Protein AF-A0A6D2HHJ1-F1 (afdb_monomer_lite)

Sequence (113 aa):
MQGLKSGDYCVTVLIQDEEMIVSNLGNCKAFLCTREGVAKVLTSDHKAETIENQGGYVAKTRKLELEEDMEFLVLTFNGLWDVVSNQEAADTMLNVLAQEKTPKTFNTVSTAS

Radius of gyration: 16.39 Å; chains: 1; bounding box: 37×27×43 Å

Structure (mmCIF, N/CA/C/O backbone):
data_AF-A0A6D2HHJ1-F1
#
_entry.id   AF-A0A6D2HHJ1-F1
#
loop_
_atom_site.group_PDB
_atom_site.id
_atom_site.type_symbol
_atom_site.label_atom_id
_atom_site.label_alt_id
_atom_site.label_comp_id
_atom_site.label_asym_id
_atom_site.label_entity_id
_atom_site.label_seq_id
_atom_site.pdbx_PDB_ins_code
_atom_site.Cartn_x
_atom_site.Cartn_y
_atom_site.Cartn_z
_atom_site.occupancy
_atom_site.B_iso_or_equiv
_atom_site.auth_seq_id
_atom_site.auth_comp_id
_atom_site.auth_asym_id
_atom_site.auth_atom_id
_atom_site.pdbx_PDB_model_num
ATOM 1 N N . MET A 1 1 ? 22.152 13.859 -28.063 1.00 36.38 1 MET A N 1
ATOM 2 C CA . MET A 1 1 ? 20.817 14.079 -27.469 1.00 36.38 1 MET A CA 1
ATOM 3 C C . MET A 1 1 ? 20.433 12.808 -26.737 1.00 36.38 1 MET A C 1
ATOM 5 O O . MET A 1 1 ? 20.256 11.793 -27.395 1.00 36.38 1 MET A O 1
ATOM 9 N N . GLN A 1 2 ? 20.393 12.822 -25.404 1.00 44.00 2 GLN A N 1
ATOM 10 C CA . GLN A 1 2 ? 19.707 11.758 -24.666 1.00 44.00 2 GLN A CA 1
ATOM 11 C C . GLN A 1 2 ? 18.212 11.963 -24.917 1.00 44.00 2 GLN A C 1
ATOM 13 O O . GLN A 1 2 ? 17.701 13.054 -24.673 1.00 44.00 2 GLN A O 1
ATOM 18 N N . GLY A 1 3 ? 17.547 10.971 -25.509 1.00 40.53 3 GLY A N 1
ATOM 19 C CA . GLY A 1 3 ? 16.101 11.018 -25.698 1.00 40.53 3 GLY A CA 1
ATOM 20 C C . GLY A 1 3 ? 15.414 11.168 -24.343 1.00 40.53 3 GLY A C 1
ATOM 21 O O . GLY A 1 3 ? 15.830 10.539 -23.370 1.00 40.53 3 GLY A O 1
ATOM 22 N N . LEU A 1 4 ? 14.389 12.017 -24.276 1.00 42.47 4 LEU A N 1
ATOM 23 C CA . LEU A 1 4 ? 13.499 12.111 -23.123 1.00 42.47 4 LEU A CA 1
ATOM 24 C C . LEU A 1 4 ? 12.861 10.733 -22.903 1.00 42.47 4 LEU A C 1
ATOM 26 O O . LEU A 1 4 ? 11.945 10.348 -23.626 1.00 42.47 4 LEU A O 1
ATOM 30 N N . LYS A 1 5 ? 13.370 9.969 -21.935 1.00 45.31 5 LYS A N 1
ATOM 31 C CA . LYS A 1 5 ? 12.713 8.753 -21.455 1.00 45.31 5 LYS A CA 1
ATOM 32 C C . LYS A 1 5 ? 11.570 9.190 -20.541 1.00 45.31 5 LYS A C 1
ATOM 34 O O . LYS A 1 5 ? 11.787 9.451 -19.362 1.00 45.31 5 LYS A O 1
ATOM 39 N N . SER A 1 6 ? 10.369 9.319 -21.102 1.00 53.84 6 SER A N 1
ATOM 40 C CA . SER A 1 6 ? 9.142 9.340 -20.303 1.00 53.84 6 SER A CA 1
ATOM 41 C C . SER A 1 6 ? 8.920 7.919 -19.798 1.00 53.84 6 SER A C 1
ATOM 43 O O . SER A 1 6 ? 8.556 7.041 -20.574 1.00 53.84 6 SER A O 1
ATOM 45 N N . GLY A 1 7 ? 9.251 7.660 -18.536 1.00 56.28 7 GLY A N 1
ATOM 46 C CA . GLY A 1 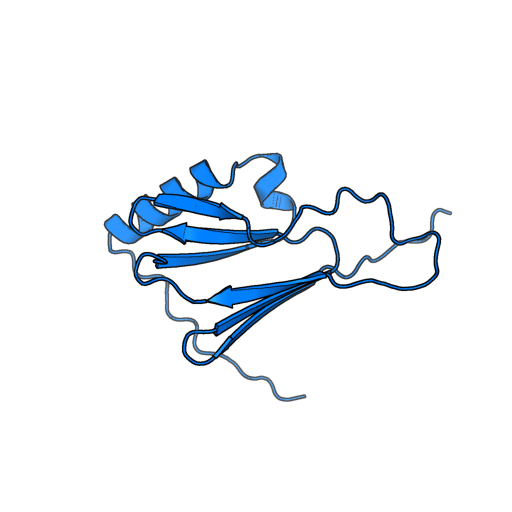7 ? 8.854 6.423 -17.876 1.00 56.28 7 GLY A CA 1
ATOM 47 C C . GLY A 1 7 ? 7.456 6.605 -17.309 1.00 56.28 7 GLY A C 1
ATOM 48 O O . GLY A 1 7 ? 7.261 7.493 -16.482 1.00 56.28 7 GLY A O 1
ATOM 49 N N . ASP A 1 8 ? 6.505 5.780 -17.738 1.00 62.41 8 ASP A N 1
ATOM 50 C CA . ASP A 1 8 ? 5.205 5.705 -17.081 1.00 62.41 8 ASP A CA 1
ATOM 51 C C . ASP A 1 8 ? 5.337 4.808 -15.849 1.00 62.41 8 ASP A C 1
ATOM 53 O O . ASP A 1 8 ? 5.700 3.632 -15.939 1.00 62.41 8 ASP A O 1
ATOM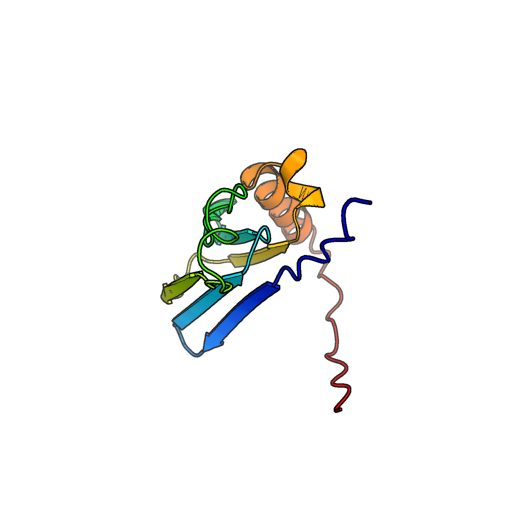 57 N N . TYR A 1 9 ? 5.076 5.392 -14.683 1.00 76.12 9 TYR A N 1
ATOM 58 C CA . TYR A 1 9 ? 5.086 4.704 -13.399 1.00 76.12 9 TYR A CA 1
ATOM 59 C C . TYR A 1 9 ? 3.648 4.501 -12.946 1.00 76.12 9 TYR A C 1
ATOM 61 O O . TYR A 1 9 ? 2.875 5.457 -12.871 1.00 76.12 9 TYR A O 1
ATOM 69 N N . CYS A 1 10 ? 3.273 3.261 -12.649 1.00 79.00 10 CYS A N 1
ATOM 70 C CA . CYS A 1 10 ? 1.901 2.934 -12.291 1.00 79.00 10 CYS A CA 1
ATOM 71 C C . CYS A 1 10 ? 1.872 1.952 -11.128 1.00 79.00 10 CYS A C 1
ATOM 73 O O . CYS A 1 10 ? 2.559 0.935 -11.144 1.00 79.00 10 CYS A O 1
ATOM 75 N N . VAL A 1 11 ? 1.033 2.243 -10.138 1.00 84.50 11 VAL A N 1
ATOM 76 C CA . VAL A 1 11 ? 0.622 1.268 -9.134 1.00 84.50 11 VAL A CA 1
ATOM 77 C C . VAL A 1 11 ? -0.894 1.163 -9.167 1.00 84.50 11 VAL A C 1
ATOM 79 O O . VAL A 1 11 ? -1.596 2.171 -9.123 1.00 84.50 11 VAL A O 1
ATOM 82 N N . THR A 1 12 ? -1.397 -0.061 -9.269 1.00 85.62 12 THR A N 1
ATOM 83 C CA . THR A 1 12 ? -2.828 -0.363 -9.243 1.00 85.62 12 THR A CA 1
ATOM 84 C C . THR A 1 12 ? -3.122 -1.261 -8.060 1.00 85.62 12 THR A C 1
ATOM 86 O O . THR A 1 12 ? -2.400 -2.241 -7.845 1.00 85.62 12 THR A O 1
ATOM 89 N N . VAL A 1 13 ? -4.207 -0.974 -7.346 1.00 89.06 13 VAL A N 1
ATOM 90 C CA . VAL A 1 13 ? -4.721 -1.848 -6.295 1.00 89.06 13 VAL A CA 1
ATOM 91 C C . VAL A 1 13 ? -6.167 -2.199 -6.600 1.00 89.06 13 VAL A C 1
ATOM 93 O O . VAL A 1 13 ? -6.990 -1.312 -6.814 1.00 89.06 13 VAL A O 1
ATOM 96 N N . LEU A 1 14 ? -6.452 -3.497 -6.631 1.00 88.75 14 LEU A N 1
ATOM 97 C CA . LEU A 1 14 ? -7.799 -4.046 -6.657 1.00 88.75 14 LEU A CA 1
ATOM 98 C C . LEU A 1 14 ? -8.085 -4.634 -5.280 1.00 88.75 14 LEU A C 1
ATOM 100 O O . LEU A 1 14 ? -7.300 -5.438 -4.783 1.00 88.75 14 LEU A O 1
ATOM 104 N N . ILE A 1 15 ? -9.201 -4.228 -4.688 1.00 89.25 15 ILE A N 1
ATOM 105 C CA . ILE A 1 15 ? -9.717 -4.794 -3.446 1.00 89.25 15 ILE A CA 1
ATOM 106 C C . ILE A 1 15 ? -11.057 -5.428 -3.787 1.00 89.25 15 ILE A C 1
ATOM 108 O O . ILE A 1 15 ? -11.946 -4.743 -4.298 1.00 89.25 15 ILE A O 1
ATOM 112 N N . GLN A 1 16 ? -11.176 -6.728 -3.553 1.00 87.69 16 GLN A N 1
ATOM 113 C CA . GLN A 1 16 ? -12.399 -7.483 -3.775 1.00 87.69 16 GLN A CA 1
ATOM 114 C C . GLN A 1 16 ? -12.551 -8.508 -2.655 1.00 87.69 16 GLN A C 1
ATOM 116 O O . GLN A 1 16 ? -11.671 -9.341 -2.461 1.00 87.69 16 GLN A O 1
ATOM 121 N N . ASP A 1 17 ? -13.679 -8.447 -1.949 1.00 89.69 17 ASP A N 1
ATOM 122 C CA . ASP A 1 17 ? -13.945 -9.274 -0.772 1.00 89.69 17 ASP A CA 1
ATOM 123 C C . ASP A 1 17 ? -12.801 -9.148 0.255 1.00 89.69 17 ASP A C 1
ATOM 125 O O . ASP A 1 17 ? -12.457 -8.035 0.657 1.00 89.69 17 ASP A O 1
ATOM 129 N N . GLU A 1 18 ? -12.194 -10.266 0.650 1.00 90.50 18 GLU A N 1
ATOM 130 C CA . GLU A 1 18 ? -11.037 -10.329 1.550 1.00 90.50 18 GLU A CA 1
ATOM 131 C C . GLU A 1 18 ? -9.702 -10.441 0.786 1.00 90.50 18 GLU A C 1
ATOM 133 O O . GLU A 1 18 ? -8.668 -10.707 1.389 1.00 90.50 18 GLU A O 1
ATOM 138 N N . GLU A 1 19 ? -9.683 -10.232 -0.538 1.00 89.50 19 GLU A N 1
ATOM 139 C CA . GLU A 1 19 ? -8.463 -10.257 -1.357 1.00 89.50 19 GLU A CA 1
ATOM 140 C C . GLU A 1 19 ? -8.059 -8.842 -1.809 1.00 89.50 19 GLU A C 1
ATOM 142 O O . GLU A 1 19 ? -8.847 -8.050 -2.335 1.00 89.50 19 GLU A O 1
ATOM 147 N N . MET A 1 20 ? -6.769 -8.539 -1.663 1.00 90.69 20 MET A N 1
ATOM 148 C CA . MET A 1 20 ? -6.112 -7.378 -2.248 1.00 90.69 20 MET A CA 1
ATOM 149 C C . MET A 1 20 ? -5.077 -7.823 -3.285 1.00 90.69 20 MET A C 1
ATOM 151 O O . MET A 1 20 ? -4.166 -8.604 -3.002 1.00 90.69 20 MET A O 1
ATOM 155 N N . ILE A 1 21 ? -5.158 -7.251 -4.485 1.00 88.25 21 ILE A N 1
ATOM 156 C CA . ILE A 1 21 ? -4.185 -7.444 -5.562 1.00 88.25 21 ILE A CA 1
ATOM 157 C C . ILE A 1 21 ? -3.488 -6.118 -5.848 1.00 88.25 21 ILE A C 1
ATOM 159 O O . ILE A 1 21 ? -4.125 -5.141 -6.233 1.00 88.25 21 ILE A O 1
ATOM 163 N N . VAL A 1 22 ? -2.164 -6.096 -5.719 1.00 88.94 22 VAL A N 1
ATOM 164 C CA . VAL A 1 22 ? -1.322 -4.934 -6.025 1.00 88.94 22 VAL A CA 1
ATOM 165 C C . VAL A 1 22 ? -0.459 -5.248 -7.233 1.00 88.94 22 VAL A C 1
ATOM 167 O O . VAL A 1 22 ? 0.310 -6.205 -7.197 1.00 88.94 22 VAL A O 1
ATOM 170 N N . SER A 1 23 ? -0.542 -4.432 -8.281 1.00 85.00 23 SER A N 1
ATOM 171 C CA . SER A 1 23 ? 0.379 -4.496 -9.422 1.00 85.00 23 SER A CA 1
ATOM 172 C C . SER A 1 23 ? 1.164 -3.199 -9.524 1.00 85.00 23 SER A C 1
ATOM 174 O O . SER A 1 23 ? 0.577 -2.121 -9.544 1.00 85.00 23 SER A O 1
ATOM 176 N N . ASN A 1 24 ? 2.489 -3.306 -9.565 1.00 82.31 24 ASN A N 1
ATOM 177 C CA . ASN A 1 24 ? 3.389 -2.163 -9.658 1.00 82.31 24 ASN A CA 1
ATOM 178 C C . ASN A 1 24 ? 4.256 -2.258 -10.910 1.00 82.31 24 ASN A C 1
ATOM 180 O O . ASN A 1 24 ? 4.870 -3.297 -11.166 1.00 82.31 24 ASN A O 1
ATOM 184 N N . LEU A 1 25 ? 4.335 -1.157 -11.647 1.00 80.31 25 LEU A N 1
ATOM 185 C CA . LEU A 1 25 ? 5.228 -0.969 -12.772 1.00 80.31 25 LEU A CA 1
ATOM 186 C C . LEU A 1 25 ? 6.108 0.259 -12.519 1.00 80.31 25 LEU A C 1
ATOM 188 O O . LEU A 1 25 ? 5.649 1.400 -12.567 1.00 80.31 25 LEU A O 1
ATOM 192 N N . GLY A 1 26 ? 7.392 0.001 -12.261 1.00 75.81 26 GLY A N 1
ATOM 193 C CA . GLY A 1 26 ? 8.412 1.023 -12.038 1.00 75.81 26 GLY A CA 1
ATOM 194 C C . GLY A 1 26 ? 8.587 1.427 -10.567 1.00 75.81 26 GLY A C 1
ATOM 195 O O . GLY A 1 26 ? 8.614 0.558 -9.699 1.00 75.81 26 GLY A O 1
ATOM 196 N N . ASN A 1 27 ? 8.807 2.715 -10.282 1.00 75.00 27 ASN A N 1
ATOM 197 C CA . ASN A 1 27 ? 9.297 3.200 -8.979 1.00 75.00 27 ASN A CA 1
ATOM 198 C C . ASN A 1 27 ? 8.202 3.730 -8.030 1.00 75.00 27 ASN A C 1
ATOM 200 O O . ASN A 1 27 ? 8.516 4.407 -7.050 1.00 75.00 27 ASN A O 1
ATOM 204 N N . CYS A 1 28 ? 6.928 3.444 -8.303 1.00 80.25 28 CYS A N 1
ATOM 205 C CA . CYS A 1 28 ? 5.875 3.684 -7.321 1.00 80.25 28 CYS A CA 1
ATOM 206 C C . CYS A 1 28 ? 6.049 2.745 -6.119 1.00 80.25 28 CYS A C 1
ATOM 208 O O . CYS A 1 28 ? 6.621 1.655 -6.237 1.00 80.25 28 CYS A O 1
ATOM 210 N N . LYS A 1 29 ? 5.521 3.161 -4.966 1.00 81.56 29 LYS A N 1
ATOM 211 C CA . LYS A 1 29 ? 5.524 2.363 -3.738 1.00 81.56 29 LYS A CA 1
ATOM 212 C C . LYS A 1 29 ? 4.108 2.218 -3.192 1.00 81.56 29 LYS A C 1
ATOM 214 O O . LYS A 1 29 ? 3.355 3.191 -3.140 1.00 81.56 29 LYS A O 1
ATOM 219 N N . ALA A 1 30 ? 3.789 1.008 -2.743 1.00 87.38 30 ALA A N 1
ATOM 220 C CA . ALA A 1 30 ? 2.625 0.713 -1.924 1.00 87.38 30 ALA A CA 1
ATOM 221 C C . ALA A 1 30 ? 3.042 0.037 -0.614 1.00 87.38 30 ALA A C 1
ATOM 223 O O . ALA A 1 30 ? 3.880 -0.874 -0.612 1.00 87.38 30 ALA A O 1
ATOM 224 N N . PHE A 1 31 ? 2.427 0.444 0.492 1.00 88.25 31 PHE A N 1
ATOM 225 C CA . PHE A 1 31 ? 2.530 -0.241 1.780 1.00 88.25 31 PHE A CA 1
ATOM 226 C C . PHE A 1 31 ? 1.222 -0.112 2.564 1.00 88.25 31 PHE A C 1
ATOM 228 O O . PHE A 1 31 ? 0.448 0.823 2.353 1.00 88.25 31 PHE A O 1
ATOM 235 N N . LEU A 1 32 ? 0.983 -1.079 3.444 1.00 90.12 32 LEU A N 1
ATOM 236 C CA . LEU A 1 32 ? -0.122 -1.075 4.396 1.00 90.12 32 LEU A CA 1
ATOM 237 C C . LEU A 1 32 ? 0.361 -0.594 5.751 1.00 90.12 32 LEU A C 1
ATOM 239 O O . LEU A 1 32 ? 1.494 -0.879 6.135 1.00 90.12 32 LEU A O 1
ATOM 243 N N . CYS A 1 33 ? -0.527 0.058 6.482 1.00 88.88 33 CYS A N 1
ATOM 244 C CA . CYS A 1 33 ? -0.345 0.354 7.891 1.00 88.88 33 CYS A CA 1
ATOM 245 C C . CYS A 1 33 ? -1.362 -0.428 8.707 1.00 88.88 33 CYS A C 1
ATOM 247 O O . CYS A 1 33 ? -2.553 -0.427 8.384 1.00 88.88 33 CYS A O 1
ATOM 249 N N . THR A 1 34 ? -0.890 -1.075 9.767 1.00 88.06 34 THR A N 1
ATOM 250 C CA . THR A 1 34 ? -1.774 -1.701 10.748 1.00 88.06 34 THR A CA 1
ATOM 251 C C . THR A 1 34 ? -2.331 -0.658 11.719 1.00 88.06 34 THR A C 1
ATOM 253 O O . THR A 1 34 ? -1.794 0.448 11.836 1.00 88.06 34 THR A O 1
ATOM 256 N N . ARG A 1 35 ? -3.378 -1.014 12.470 1.00 83.81 35 ARG A N 1
ATOM 257 C CA . ARG A 1 35 ? -3.916 -0.203 13.580 1.00 83.81 35 ARG A CA 1
ATOM 258 C C . ARG A 1 35 ? -2.885 0.101 14.661 1.00 83.81 35 ARG A C 1
ATOM 260 O O . ARG A 1 35 ? -2.973 1.128 15.323 1.00 83.81 35 ARG A O 1
ATOM 267 N N . GLU A 1 36 ? -1.897 -0.774 14.817 1.00 86.25 36 GLU A N 1
ATOM 268 C CA . GLU A 1 36 ? -0.771 -0.589 15.738 1.00 86.25 36 GLU A CA 1
ATOM 269 C C . GLU A 1 36 ? 0.332 0.311 15.156 1.00 86.25 36 GLU A C 1
ATOM 271 O O . GLU A 1 36 ? 1.329 0.584 15.819 1.00 86.25 36 GLU A O 1
ATOM 276 N N . GLY A 1 37 ? 0.163 0.780 13.916 1.00 84.25 37 GLY A N 1
ATOM 277 C CA . GLY A 1 37 ? 1.088 1.682 13.239 1.00 84.25 37 GLY A CA 1
ATOM 278 C C . GLY A 1 37 ? 2.248 1.011 12.538 1.00 84.25 37 GLY A C 1
ATOM 279 O O . GLY A 1 37 ? 3.177 1.694 12.126 1.00 84.25 37 GLY A O 1
ATOM 280 N N . VAL A 1 38 ? 2.213 -0.304 12.346 1.00 87.19 38 VAL A N 1
ATOM 281 C CA . VAL A 1 38 ? 3.301 -1.012 11.670 1.00 87.19 38 VAL A CA 1
ATOM 282 C C . VAL A 1 38 ? 3.151 -0.881 10.156 1.00 87.19 38 VAL A C 1
ATOM 284 O O . VAL A 1 38 ? 2.133 -1.272 9.584 1.00 87.19 38 VAL A O 1
ATOM 287 N N . ALA A 1 39 ? 4.191 -0.372 9.490 1.00 86.75 39 ALA A N 1
ATOM 288 C CA . ALA A 1 39 ? 4.237 -0.268 8.033 1.00 86.75 39 ALA A CA 1
ATOM 289 C C . ALA A 1 39 ? 4.706 -1.583 7.368 1.00 86.75 39 ALA A C 1
ATOM 291 O O . ALA A 1 39 ? 5.878 -1.960 7.441 1.00 86.75 39 ALA A O 1
ATOM 292 N N . LYS A 1 40 ? 3.810 -2.262 6.640 1.00 86.38 40 LYS A N 1
ATOM 293 C CA . LYS A 1 40 ? 4.063 -3.497 5.873 1.00 86.38 40 LYS A CA 1
ATOM 294 C C . LYS A 1 40 ? 4.165 -3.194 4.377 1.00 86.38 40 LYS A C 1
ATOM 296 O O . LYS A 1 40 ? 3.175 -2.912 3.704 1.00 86.38 40 LYS A O 1
ATOM 301 N N . VAL A 1 41 ? 5.374 -3.281 3.825 1.00 83.62 41 VAL A N 1
ATOM 302 C CA . VAL A 1 41 ? 5.646 -2.968 2.410 1.00 83.62 41 VAL A CA 1
ATOM 303 C C . VAL A 1 41 ? 4.998 -3.988 1.469 1.00 83.62 41 VAL A C 1
ATOM 305 O O . VAL A 1 41 ? 5.152 -5.201 1.642 1.00 83.62 41 VAL A O 1
ATOM 308 N N . LEU A 1 42 ? 4.282 -3.500 0.448 1.00 79.25 42 LEU A N 1
ATOM 309 C CA . LEU A 1 42 ? 3.596 -4.343 -0.535 1.00 79.25 42 LEU A CA 1
ATOM 310 C C . LEU A 1 42 ? 4.360 -4.496 -1.848 1.00 79.25 42 LEU A C 1
ATOM 312 O O . LEU A 1 42 ? 4.278 -5.548 -2.484 1.00 79.25 42 LEU A O 1
ATOM 316 N N . THR A 1 43 ? 5.124 -3.478 -2.232 1.00 74.44 43 THR A N 1
ATOM 317 C CA . THR A 1 43 ? 5.904 -3.444 -3.472 1.00 74.44 43 THR A CA 1
ATOM 318 C C . THR A 1 43 ? 7.394 -3.430 -3.165 1.00 74.44 43 THR A C 1
ATOM 320 O O . THR A 1 43 ? 7.845 -2.694 -2.295 1.00 74.44 43 THR A O 1
ATOM 323 N N . SER A 1 44 ? 8.191 -4.193 -3.907 1.00 65.19 44 SER A N 1
ATOM 324 C CA . SER A 1 44 ? 9.644 -4.001 -3.889 1.00 65.19 44 SER A CA 1
ATOM 325 C C . SER A 1 44 ? 9.993 -2.744 -4.675 1.00 65.19 44 SER A C 1
ATOM 327 O O . SER A 1 44 ? 9.554 -2.624 -5.820 1.00 65.19 44 SER A O 1
ATOM 329 N N . ASP A 1 45 ? 10.801 -1.859 -4.095 1.00 59.03 45 ASP A N 1
ATOM 330 C CA . ASP A 1 45 ? 11.365 -0.727 -4.826 1.00 59.03 45 ASP A CA 1
ATOM 331 C C . ASP A 1 45 ? 12.154 -1.257 -6.019 1.00 59.03 45 ASP A C 1
ATOM 333 O O . ASP A 1 45 ? 13.158 -1.958 -5.858 1.00 59.03 45 ASP A O 1
ATOM 337 N N . HIS A 1 46 ? 11.717 -0.923 -7.228 1.00 53.22 46 HIS A N 1
ATOM 338 C CA . HIS A 1 46 ? 12.572 -1.082 -8.388 1.00 53.22 46 HIS A CA 1
ATOM 339 C C . HIS A 1 46 ? 13.599 0.050 -8.360 1.00 53.22 46 HIS A C 1
ATOM 341 O O . HIS A 1 46 ? 13.412 1.096 -8.979 1.00 53.22 46 HIS A O 1
ATOM 347 N N . LYS A 1 47 ? 14.725 -0.171 -7.669 1.00 47.19 47 LYS A N 1
ATOM 348 C CA . LYS A 1 47 ? 15.974 0.454 -8.114 1.00 47.19 47 LYS A CA 1
ATOM 349 C C . LYS A 1 47 ? 16.172 -0.010 -9.554 1.00 47.19 47 LYS A C 1
ATOM 351 O O . LYS A 1 47 ? 16.143 -1.207 -9.831 1.00 47.19 47 LYS A O 1
ATOM 356 N N . ALA A 1 48 ? 16.215 0.948 -10.468 1.00 43.19 48 ALA A N 1
ATOM 357 C CA . ALA A 1 48 ? 16.178 0.736 -11.905 1.00 43.19 48 ALA A CA 1
ATOM 358 C C . ALA A 1 48 ? 17.392 -0.071 -12.398 1.00 43.19 48 ALA A C 1
ATOM 360 O O . ALA A 1 48 ? 18.353 0.508 -12.886 1.00 43.19 48 ALA A O 1
ATOM 361 N N . GLU A 1 49 ? 17.360 -1.399 -12.286 1.00 44.28 49 GLU A N 1
ATOM 362 C CA . GLU A 1 49 ? 18.452 -2.243 -12.789 1.00 44.28 49 GLU A CA 1
ATOM 363 C C . GLU A 1 49 ? 18.022 -3.399 -13.692 1.00 44.28 49 GLU A C 1
ATOM 365 O O . GLU A 1 49 ? 18.885 -4.125 -14.180 1.00 44.28 49 GLU A O 1
ATOM 370 N N . THR A 1 50 ? 16.740 -3.614 -14.014 1.00 48.06 50 THR A N 1
ATOM 371 C CA . THR A 1 50 ? 16.418 -4.761 -14.894 1.00 48.06 50 THR A CA 1
ATOM 372 C C . THR A 1 50 ? 15.123 -4.639 -15.688 1.00 48.06 50 THR A C 1
ATOM 374 O O . THR A 1 50 ? 14.251 -5.476 -15.520 1.00 48.06 50 THR A O 1
ATOM 377 N N . ILE A 1 51 ? 14.961 -3.643 -16.571 1.00 51.34 51 ILE A N 1
ATOM 378 C CA . ILE A 1 51 ? 13.871 -3.694 -17.579 1.00 51.34 51 ILE A CA 1
ATOM 379 C C . ILE A 1 51 ? 14.294 -3.184 -18.977 1.00 51.34 51 ILE A C 1
ATOM 381 O O . ILE A 1 51 ? 13.696 -3.575 -19.973 1.00 51.34 51 ILE A O 1
ATOM 385 N N . GLU A 1 52 ? 15.379 -2.417 -19.136 1.00 49.16 52 GLU A N 1
ATOM 386 C CA . GLU A 1 52 ? 15.765 -1.951 -20.487 1.00 49.16 52 GLU A CA 1
ATOM 387 C C . GLU A 1 52 ? 16.452 -3.005 -21.370 1.00 49.16 52 GLU A C 1
ATOM 389 O O . GLU A 1 52 ? 16.398 -2.899 -22.592 1.00 49.16 52 GLU 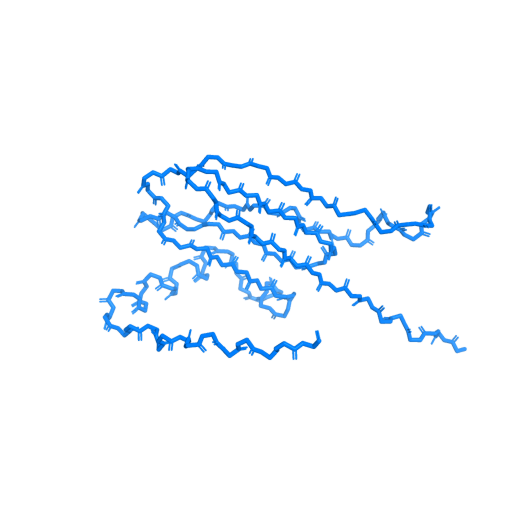A O 1
ATOM 394 N N . A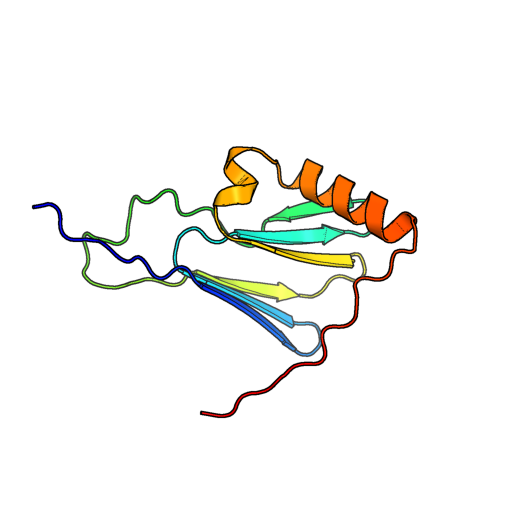SN A 1 53 ? 17.042 -4.059 -20.798 1.00 48.19 53 ASN A N 1
ATOM 395 C CA . ASN A 1 53 ? 17.856 -5.004 -21.576 1.00 48.19 53 ASN A CA 1
ATOM 396 C C . ASN A 1 53 ? 17.063 -6.118 -22.295 1.00 48.19 53 ASN A C 1
ATOM 398 O O . ASN A 1 53 ? 17.680 -6.919 -22.993 1.00 48.19 53 ASN A O 1
ATOM 402 N N . GLN A 1 54 ? 15.732 -6.204 -22.144 1.00 44.12 54 GLN A N 1
ATOM 403 C CA . GLN A 1 54 ? 14.924 -7.300 -22.725 1.00 44.12 54 GLN A CA 1
ATOM 404 C C . GLN A 1 54 ? 13.642 -6.871 -23.467 1.00 44.12 54 GLN A C 1
ATOM 406 O O . GLN A 1 54 ? 12.885 -7.728 -23.912 1.00 44.12 54 GLN A O 1
ATOM 411 N N . GLY A 1 55 ? 13.406 -5.570 -23.675 1.00 45.59 55 GLY A N 1
ATOM 412 C CA . GLY A 1 55 ? 12.373 -5.107 -24.615 1.00 45.59 55 GLY A CA 1
ATOM 413 C C . GLY A 1 55 ? 10.914 -5.199 -24.140 1.00 45.59 55 GLY A C 1
ATOM 414 O O . GLY A 1 55 ? 10.017 -5.203 -24.979 1.00 45.59 55 GLY A O 1
ATOM 415 N N . GLY A 1 56 ? 10.646 -5.232 -22.830 1.00 51.84 56 GLY A N 1
ATOM 416 C CA . GLY A 1 56 ? 9.278 -5.167 -22.302 1.00 51.84 56 GLY A CA 1
ATOM 417 C C . GLY A 1 56 ? 9.214 -4.726 -20.841 1.00 51.84 56 GLY A C 1
ATOM 418 O O . GLY A 1 56 ? 10.108 -5.045 -20.068 1.00 51.84 56 GLY A O 1
ATOM 419 N N . TYR A 1 57 ? 8.155 -4.002 -20.468 1.00 57.34 57 TYR A N 1
ATOM 420 C CA . TYR A 1 57 ? 7.860 -3.577 -19.096 1.00 57.34 57 TYR A CA 1
ATOM 421 C C . TYR A 1 57 ? 7.221 -4.730 -18.304 1.00 57.34 57 TYR A C 1
ATOM 423 O O . TYR A 1 57 ? 6.109 -5.150 -18.617 1.00 57.34 57 TYR A O 1
ATOM 431 N N . VAL A 1 58 ? 7.906 -5.253 -17.280 1.00 60.72 58 VAL A N 1
ATOM 432 C CA . VAL A 1 58 ? 7.360 -6.310 -16.409 1.00 60.72 58 VAL A CA 1
ATOM 433 C C . VAL A 1 58 ? 6.725 -5.671 -15.177 1.00 60.72 58 VAL A C 1
ATOM 435 O O . VAL A 1 58 ? 7.429 -5.166 -14.304 1.00 60.72 58 VAL A O 1
ATOM 438 N N . ALA A 1 59 ? 5.394 -5.698 -15.097 1.00 69.50 59 ALA A N 1
ATOM 439 C CA . ALA A 1 59 ? 4.680 -5.346 -13.873 1.00 69.50 59 ALA A CA 1
ATOM 440 C C . ALA A 1 59 ? 4.817 -6.481 -12.845 1.00 69.50 59 ALA A C 1
ATOM 442 O O . ALA A 1 59 ? 4.677 -7.658 -13.182 1.00 69.50 59 ALA A O 1
ATOM 443 N N . LYS A 1 60 ? 5.075 -6.136 -11.580 1.00 79.88 60 LYS A N 1
ATOM 444 C CA . LYS A 1 60 ? 5.107 -7.097 -10.474 1.00 79.88 60 LYS A CA 1
ATOM 445 C C . LYS A 1 60 ? 3.765 -7.088 -9.755 1.00 79.88 60 LYS A C 1
ATOM 447 O O . LYS A 1 60 ? 3.393 -6.074 -9.167 1.00 79.88 60 LYS A O 1
ATOM 452 N N . THR A 1 61 ? 3.082 -8.229 -9.769 1.00 83.25 61 THR A N 1
ATOM 453 C CA . THR A 1 61 ? 1.794 -8.422 -9.092 1.00 83.25 61 THR A CA 1
ATOM 454 C C . THR A 1 61 ? 1.969 -9.217 -7.801 1.00 83.25 61 THR A C 1
ATOM 456 O O . THR A 1 61 ? 2.667 -10.231 -7.773 1.00 83.25 61 THR A O 1
ATOM 459 N N . ARG A 1 62 ? 1.321 -8.766 -6.726 1.00 84.62 62 ARG A N 1
ATOM 460 C CA . ARG A 1 62 ? 1.238 -9.449 -5.435 1.00 84.62 62 ARG A CA 1
ATOM 461 C C . ARG A 1 62 ? -0.224 -9.576 -5.020 1.00 84.62 62 ARG A C 1
ATOM 463 O O . ARG A 1 62 ? -0.966 -8.605 -5.109 1.00 84.62 62 ARG A O 1
ATOM 470 N N . LYS A 1 63 ? -0.600 -10.761 -4.543 1.00 86.81 63 LYS A N 1
ATOM 471 C CA . LYS A 1 63 ? -1.892 -11.029 -3.907 1.00 86.81 63 LYS A CA 1
ATOM 472 C C . LYS A 1 63 ? -1.719 -11.140 -2.399 1.00 86.81 63 LYS A C 1
ATOM 474 O O . LYS A 1 63 ? -0.689 -11.646 -1.944 1.00 86.81 63 LYS A O 1
ATOM 479 N N . LEU A 1 64 ? -2.690 -10.632 -1.657 1.00 88.69 64 LEU A N 1
ATOM 480 C CA . LEU A 1 64 ? -2.708 -10.556 -0.202 1.00 88.69 64 LEU A CA 1
ATOM 481 C C . LEU A 1 64 ? -4.131 -10.803 0.278 1.00 88.69 64 LEU A C 1
ATOM 483 O O . LEU A 1 64 ? -5.067 -10.305 -0.339 1.00 88.69 64 LEU A O 1
ATOM 487 N N . GLU A 1 65 ? -4.273 -11.519 1.383 1.00 91.19 65 GLU A N 1
ATOM 488 C CA . GLU A 1 65 ? -5.525 -11.547 2.137 1.00 91.19 65 GLU A CA 1
ATOM 489 C C . GLU A 1 65 ? -5.584 -10.302 3.031 1.00 91.19 65 GLU A C 1
ATOM 491 O O . GLU A 1 65 ? -4.552 -9.847 3.539 1.00 91.19 65 GLU A O 1
ATOM 496 N N . LEU A 1 66 ? -6.769 -9.713 3.166 1.00 88.62 66 LEU A N 1
ATOM 497 C CA . LEU A 1 66 ? -7.016 -8.605 4.077 1.00 88.62 66 LEU A CA 1
ATOM 498 C C . LEU A 1 66 ? -7.061 -9.135 5.509 1.00 88.62 66 LEU A C 1
ATOM 500 O O . LEU A 1 66 ? -7.860 -10.007 5.835 1.00 88.62 66 LEU A O 1
ATOM 504 N N . GLU A 1 67 ? -6.207 -8.585 6.363 1.00 88.50 67 GLU A N 1
ATOM 505 C CA . GLU A 1 67 ? -6.168 -8.900 7.789 1.00 88.50 67 GLU A CA 1
ATOM 506 C C . GLU A 1 67 ? -6.980 -7.841 8.558 1.00 88.50 67 GLU A C 1
ATOM 508 O O . GLU A 1 67 ? -7.014 -6.669 8.175 1.00 88.50 67 GLU A O 1
ATOM 513 N N . GLU A 1 68 ? -7.646 -8.235 9.649 1.00 89.06 68 GLU A N 1
ATOM 514 C CA . GLU A 1 68 ? -8.517 -7.336 10.427 1.00 89.06 68 GLU A CA 1
ATOM 515 C C . GLU A 1 68 ? -7.784 -6.123 11.014 1.00 89.06 68 GLU A C 1
ATOM 517 O O . GLU A 1 68 ? -8.424 -5.119 11.334 1.00 89.06 68 GLU A O 1
ATOM 522 N N . ASP A 1 69 ? -6.467 -6.219 11.196 1.00 89.12 69 ASP A N 1
ATOM 523 C CA . ASP A 1 69 ? -5.613 -5.174 11.752 1.00 89.12 69 ASP A CA 1
ATOM 524 C C . ASP A 1 69 ? -5.123 -4.167 10.700 1.00 89.12 69 ASP A C 1
ATOM 526 O O . ASP A 1 69 ? -4.520 -3.160 11.076 1.00 89.12 69 ASP A O 1
ATOM 530 N N . MET A 1 70 ? -5.389 -4.394 9.409 1.00 88.44 70 MET A N 1
ATOM 531 C CA . MET A 1 70 ? -5.059 -3.461 8.330 1.00 88.44 70 MET A CA 1
ATOM 532 C C . MET A 1 70 ? -5.973 -2.233 8.393 1.00 88.44 70 MET A C 1
ATOM 534 O O . MET A 1 70 ? -7.191 -2.349 8.282 1.00 88.44 70 MET A O 1
ATOM 538 N N . GLU A 1 71 ? -5.385 -1.043 8.534 1.00 85.31 71 GLU A N 1
ATOM 539 C CA . GLU A 1 71 ? -6.146 0.194 8.748 1.00 85.31 71 GLU A CA 1
ATOM 540 C C . GLU A 1 71 ? -6.179 1.085 7.504 1.00 85.31 71 GLU A C 1
ATOM 542 O O . GLU A 1 71 ? -7.233 1.575 7.104 1.00 85.31 71 GLU A O 1
ATOM 547 N N . PHE A 1 72 ? -5.030 1.301 6.857 1.00 85.69 72 PHE A N 1
ATOM 548 C CA . PHE A 1 72 ? -4.976 2.112 5.644 1.00 85.69 72 PHE A CA 1
ATOM 549 C C . PHE A 1 72 ? -3.866 1.685 4.686 1.00 85.69 72 PHE A C 1
ATOM 551 O O . PHE A 1 72 ? -2.822 1.157 5.070 1.00 85.69 72 PHE A O 1
ATOM 558 N N . LEU A 1 73 ? -4.115 1.948 3.404 1.00 89.00 73 LEU A N 1
ATOM 559 C CA . LEU A 1 73 ? -3.193 1.727 2.300 1.00 89.00 73 LEU A CA 1
ATOM 560 C C . LEU A 1 73 ? -2.609 3.063 1.849 1.00 89.00 73 LEU A C 1
ATOM 562 O O . LEU A 1 73 ? -3.342 4.020 1.597 1.00 89.00 73 LEU A O 1
ATOM 566 N N . VAL A 1 74 ? -1.293 3.101 1.671 1.00 86.88 74 VAL A N 1
ATOM 567 C CA . VAL A 1 74 ? -0.592 4.269 1.143 1.00 86.88 74 VAL A CA 1
ATOM 568 C C . VAL A 1 74 ? 0.006 3.930 -0.218 1.00 86.88 74 VAL A C 1
ATOM 570 O O . VAL A 1 74 ? 0.758 2.964 -0.351 1.00 86.88 74 VAL A O 1
ATOM 573 N N . LEU A 1 75 ? -0.319 4.749 -1.223 1.00 85.88 75 LEU A N 1
ATOM 574 C CA . LEU A 1 75 ? 0.200 4.674 -2.590 1.00 85.88 75 LEU A CA 1
ATOM 575 C C . LEU A 1 75 ? 0.880 5.992 -2.934 1.00 85.88 75 LEU A C 1
ATOM 577 O O . LEU A 1 75 ? 0.238 7.041 -2.867 1.00 85.88 75 LEU A O 1
ATOM 581 N N . THR A 1 76 ? 2.153 5.966 -3.321 1.00 79.38 76 THR A N 1
ATOM 582 C CA . THR A 1 76 ? 2.833 7.202 -3.725 1.00 79.38 76 THR A CA 1
ATOM 583 C C . THR A 1 76 ? 3.896 6.978 -4.802 1.00 79.38 76 THR A C 1
ATOM 585 O O . THR A 1 76 ? 4.360 5.8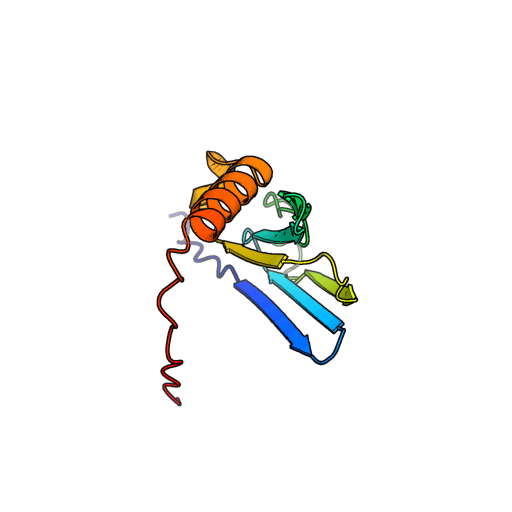61 -5.053 1.00 79.38 76 THR A O 1
ATOM 588 N N . PHE A 1 77 ? 4.280 8.086 -5.436 1.00 76.31 77 PHE A N 1
ATOM 589 C CA . PHE A 1 77 ? 5.403 8.190 -6.360 1.00 76.31 77 PHE A CA 1
ATOM 590 C C . PHE A 1 77 ? 6.683 8.648 -5.627 1.00 76.31 77 PHE A C 1
ATOM 592 O O . PHE A 1 77 ? 6.612 9.229 -4.543 1.00 76.31 77 PHE A O 1
ATOM 599 N N . ASN A 1 78 ? 7.851 8.408 -6.235 1.00 70.88 78 ASN A N 1
ATOM 600 C CA . ASN A 1 78 ? 9.193 8.469 -5.633 1.00 70.88 78 ASN A CA 1
ATOM 601 C C . ASN A 1 78 ? 9.549 9.739 -4.832 1.00 70.88 78 ASN A C 1
ATOM 603 O O . ASN A 1 78 ? 10.396 9.678 -3.951 1.00 70.88 78 ASN A O 1
ATOM 607 N N . GLY A 1 79 ? 8.899 10.879 -5.080 1.00 66.62 79 GLY A N 1
ATOM 608 C CA . GLY A 1 79 ? 9.252 12.146 -4.428 1.00 66.62 79 GLY A CA 1
ATOM 609 C C . GLY A 1 79 ? 9.101 12.172 -2.900 1.00 66.62 79 GLY A C 1
ATOM 610 O O . GLY A 1 79 ? 9.706 13.025 -2.259 1.00 66.62 79 GLY A O 1
ATOM 611 N N . LEU A 1 80 ? 8.317 11.263 -2.306 1.00 68.75 80 LEU A N 1
ATOM 612 C CA . LEU A 1 80 ? 8.143 11.206 -0.848 1.00 68.75 80 LEU A CA 1
ATOM 613 C C . LEU A 1 80 ? 9.229 10.369 -0.147 1.00 68.75 80 LEU A C 1
ATOM 615 O O . LEU A 1 80 ? 9.701 10.749 0.921 1.00 68.75 80 LEU A O 1
ATOM 619 N N . TRP A 1 81 ? 9.640 9.243 -0.735 1.00 70.88 81 TRP A N 1
ATOM 620 C CA . TRP A 1 81 ? 10.465 8.233 -0.049 1.00 70.88 81 TRP A CA 1
ATOM 621 C C . TRP A 1 81 ? 11.960 8.512 -0.060 1.00 70.88 81 TRP A C 1
ATOM 623 O O . TRP A 1 81 ? 12.699 7.880 0.690 1.00 70.88 81 TRP A O 1
ATOM 633 N N . ASP A 1 82 ? 12.404 9.465 -0.877 1.00 72.38 82 ASP A N 1
ATOM 634 C CA . ASP A 1 82 ? 13.789 9.930 -0.834 1.00 72.38 82 ASP A CA 1
ATOM 635 C C . ASP A 1 82 ? 14.110 10.621 0.509 1.00 72.38 82 ASP A C 1
ATOM 637 O O . ASP A 1 82 ? 15.276 10.712 0.892 1.00 72.38 82 ASP A O 1
ATOM 641 N N . VAL A 1 83 ? 13.087 11.105 1.230 1.00 80.62 83 VAL A N 1
ATOM 642 C CA . VAL A 1 83 ? 13.242 11.917 2.452 1.00 80.62 83 VAL A CA 1
ATOM 643 C C . VAL A 1 83 ? 12.349 11.498 3.626 1.00 80.62 83 VAL A C 1
ATOM 645 O O . VAL A 1 83 ? 12.540 12.009 4.725 1.00 80.62 83 VAL A O 1
ATOM 648 N N . VAL A 1 84 ? 11.394 10.587 3.418 1.00 82.56 84 VAL A N 1
ATOM 649 C CA . VAL A 1 84 ? 10.498 10.058 4.461 1.00 82.56 84 VAL A CA 1
ATOM 650 C C . VAL A 1 84 ? 10.549 8.534 4.433 1.00 82.56 84 VAL A C 1
ATOM 652 O O . VAL A 1 84 ? 10.432 7.933 3.370 1.00 82.56 84 VAL A O 1
ATOM 655 N N . SER A 1 85 ? 10.700 7.884 5.583 1.00 85.38 85 SER A N 1
ATOM 656 C CA . SER A 1 85 ? 10.582 6.427 5.702 1.00 85.38 85 SER A CA 1
ATOM 657 C C . SER A 1 85 ? 9.118 5.972 5.750 1.00 85.38 85 SER A C 1
ATOM 659 O O . SER A 1 85 ? 8.215 6.729 6.106 1.00 85.38 85 SER A O 1
ATOM 661 N N . ASN A 1 86 ? 8.859 4.696 5.446 1.00 86.00 86 ASN A N 1
ATOM 662 C CA . ASN A 1 86 ? 7.500 4.142 5.532 1.00 86.00 86 ASN A CA 1
ATOM 663 C C . ASN A 1 86 ? 6.904 4.292 6.943 1.00 86.00 86 ASN A C 1
ATOM 665 O O . ASN A 1 86 ? 5.709 4.539 7.074 1.00 86.00 86 ASN A O 1
ATOM 669 N N . GLN A 1 87 ? 7.737 4.160 7.982 1.00 87.00 87 GLN A N 1
ATOM 670 C CA . GLN A 1 87 ? 7.295 4.269 9.369 1.00 87.00 87 G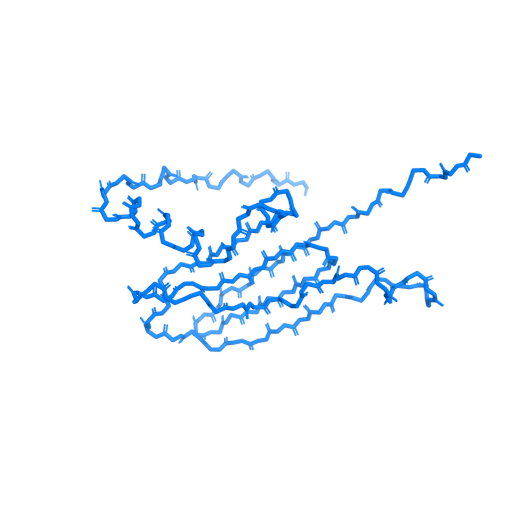LN A CA 1
ATOM 671 C C . GLN A 1 87 ? 6.955 5.716 9.734 1.00 87.00 87 GLN A C 1
ATOM 673 O O . GLN A 1 87 ? 5.883 5.966 10.264 1.00 87.00 87 GLN A O 1
ATOM 678 N N . GLU A 1 88 ? 7.792 6.687 9.358 1.00 87.06 88 GLU A N 1
ATOM 679 C CA . GLU A 1 88 ? 7.490 8.109 9.585 1.00 87.06 88 GLU A CA 1
ATOM 680 C C . GLU A 1 88 ? 6.201 8.541 8.869 1.00 87.06 88 GLU A C 1
ATOM 682 O O . GLU A 1 88 ? 5.407 9.319 9.407 1.00 87.06 88 GLU A O 1
ATOM 687 N N . ALA A 1 89 ? 5.957 8.014 7.665 1.00 85.31 89 ALA A N 1
ATOM 688 C CA . ALA A 1 89 ? 4.707 8.240 6.950 1.00 85.31 89 ALA A CA 1
ATOM 689 C C . ALA A 1 89 ? 3.506 7.597 7.666 1.00 85.31 89 ALA A C 1
ATOM 691 O O . ALA A 1 89 ? 2.458 8.236 7.777 1.00 85.31 89 ALA A O 1
ATOM 692 N N . ALA A 1 90 ? 3.654 6.369 8.174 1.00 86.00 90 ALA A N 1
ATOM 693 C CA . ALA A 1 90 ? 2.625 5.684 8.955 1.00 86.00 90 ALA A CA 1
ATOM 694 C C . ALA A 1 90 ? 2.279 6.458 10.235 1.00 86.00 90 ALA A C 1
ATOM 696 O O . ALA A 1 90 ? 1.110 6.775 10.459 1.00 86.00 90 ALA A O 1
ATOM 697 N N . ASP A 1 91 ? 3.295 6.846 11.007 1.00 86.62 91 ASP A N 1
ATOM 698 C CA . ASP A 1 91 ? 3.154 7.603 12.252 1.00 86.62 91 ASP A CA 1
ATOM 699 C C . ASP A 1 91 ? 2.459 8.947 12.000 1.00 86.62 91 ASP A C 1
ATOM 701 O O . ASP A 1 91 ? 1.565 9.361 12.740 1.00 86.62 91 ASP A O 1
ATOM 705 N N . THR A 1 92 ? 2.830 9.633 10.916 1.00 85.62 92 THR A N 1
ATOM 706 C CA . THR A 1 92 ? 2.202 10.902 10.529 1.00 85.62 92 THR A CA 1
ATOM 707 C C . THR A 1 92 ? 0.723 10.716 10.200 1.00 85.62 92 THR A C 1
ATOM 709 O O . THR A 1 92 ? -0.112 11.489 10.671 1.00 85.62 92 THR A O 1
ATOM 712 N N . MET A 1 93 ? 0.378 9.691 9.417 1.00 83.31 93 MET A N 1
ATOM 713 C CA . MET A 1 93 ? -1.012 9.418 9.044 1.00 83.31 93 MET A CA 1
ATOM 714 C C . MET A 1 93 ? -1.856 9.019 10.254 1.00 83.31 93 MET A C 1
ATOM 716 O O . MET A 1 93 ? -2.951 9.552 10.422 1.00 83.31 93 MET A O 1
ATOM 720 N N . LEU A 1 94 ? -1.330 8.178 11.147 1.00 83.81 94 LEU A N 1
ATOM 721 C CA . LEU A 1 94 ? -2.002 7.834 12.401 1.00 83.81 94 LEU A CA 1
ATOM 722 C C . LEU A 1 94 ? -2.261 9.061 13.274 1.00 83.81 94 LEU A C 1
ATOM 724 O O . LEU A 1 94 ? -3.367 9.229 13.782 1.00 83.81 94 LEU A O 1
ATOM 728 N N . ASN A 1 95 ? -1.283 9.961 13.398 1.00 83.88 95 ASN A N 1
ATOM 729 C CA . ASN A 1 95 ? -1.456 11.209 14.138 1.00 83.88 95 ASN A CA 1
ATOM 730 C C . ASN A 1 95 ? -2.544 12.110 13.532 1.00 83.88 95 ASN A C 1
ATOM 732 O O . ASN A 1 95 ? -3.241 12.808 14.268 1.00 83.88 95 ASN A O 1
ATOM 736 N N . VAL A 1 96 ? -2.702 12.117 12.204 1.00 82.69 96 VAL A N 1
ATOM 737 C CA . VAL A 1 96 ? -3.770 12.869 11.523 1.00 82.69 96 VAL A CA 1
ATOM 738 C C . VAL A 1 96 ? -5.136 12.223 11.754 1.00 82.69 96 VAL A C 1
ATOM 740 O O . VAL A 1 96 ? -6.095 12.937 12.053 1.00 82.69 96 VAL A O 1
ATOM 743 N N . LEU A 1 97 ? -5.223 10.893 11.658 1.00 77.38 97 LEU A N 1
ATOM 744 C CA . LEU A 1 97 ? -6.454 10.138 11.906 1.00 77.38 97 LEU A CA 1
ATOM 745 C C . LEU A 1 97 ? -6.917 10.276 13.364 1.00 77.38 97 LEU A C 1
ATOM 747 O O . LEU A 1 97 ? -8.090 10.546 13.607 1.00 77.38 97 LEU A O 1
ATOM 751 N N . ALA A 1 98 ? -5.991 10.209 14.325 1.00 76.75 98 ALA A N 1
ATOM 752 C CA . ALA A 1 98 ? -6.263 10.406 15.751 1.00 76.75 98 ALA A CA 1
ATOM 753 C C . ALA A 1 98 ? -6.772 11.820 16.092 1.00 76.75 98 ALA A C 1
ATOM 755 O O . ALA A 1 98 ? -7.388 12.023 17.134 1.00 76.75 98 ALA A O 1
ATOM 756 N N . GLN A 1 99 ? -6.533 12.806 15.222 1.00 76.88 99 GLN A N 1
ATOM 757 C CA . GLN A 1 99 ? -7.054 14.169 15.371 1.00 76.88 99 GLN A CA 1
ATOM 758 C C . GLN A 1 99 ? -8.470 14.348 14.787 1.00 76.88 99 GLN A C 1
ATOM 760 O O . GLN A 1 99 ? -8.931 15.486 14.704 1.00 76.88 99 GLN A O 1
ATOM 765 N N . GLU A 1 100 ? -9.132 13.273 14.334 1.00 66.00 100 GLU A N 1
ATOM 766 C CA . GLU A 1 100 ? -10.458 13.277 13.683 1.00 66.00 100 GLU A CA 1
ATOM 767 C C . GLU A 1 100 ? -10.593 14.267 12.512 1.00 66.00 100 GLU A C 1
ATOM 769 O O . GLU A 1 100 ? -11.691 14.656 12.105 1.00 66.00 100 GLU A O 1
ATOM 774 N N . LYS A 1 101 ? -9.475 14.670 11.899 1.00 57.66 101 LYS A N 1
ATOM 775 C CA . LYS A 1 101 ? -9.501 15.421 10.643 1.00 57.66 101 LYS A CA 1
ATOM 776 C C . LYS A 1 101 ? -9.809 14.431 9.530 1.00 57.66 101 LYS A C 1
ATOM 778 O O . LYS A 1 101 ? -8.907 13.984 8.828 1.00 57.66 101 LYS A O 1
ATOM 783 N N . THR A 1 102 ? -11.082 14.069 9.393 1.00 53.22 102 THR A N 1
ATOM 784 C CA . THR A 1 102 ? -11.564 13.200 8.318 1.00 53.22 102 THR A CA 1
ATOM 785 C C . THR A 1 102 ? -11.013 13.700 6.981 1.00 53.22 102 THR A C 1
ATOM 787 O O . THR A 1 102 ? -11.263 14.864 6.629 1.00 53.22 102 THR A O 1
ATOM 790 N N . PRO A 1 103 ? -10.268 12.867 6.230 1.00 53.59 103 PRO A N 1
ATOM 791 C CA . PRO A 1 103 ? -9.896 13.187 4.863 1.00 53.59 103 PRO A CA 1
ATOM 792 C C . PRO A 1 103 ? -11.170 13.540 4.099 1.00 53.59 103 PRO A C 1
ATOM 794 O O . PRO A 1 103 ? -12.159 12.812 4.175 1.00 53.59 103 PRO A O 1
ATOM 797 N N . LYS A 1 104 ? -11.179 14.686 3.407 1.00 48.75 104 LYS A N 1
ATOM 798 C CA . LYS A 1 104 ? -12.333 15.083 2.593 1.00 48.75 104 LYS A CA 1
ATOM 799 C C . LYS A 1 104 ? -12.643 13.933 1.640 1.00 48.75 104 LYS A C 1
ATOM 801 O O . LYS A 1 104 ? -11.780 13.547 0.855 1.00 48.75 104 LYS A O 1
ATOM 806 N N . THR A 1 105 ? -13.851 13.390 1.722 1.00 43.28 105 THR A N 1
ATOM 807 C CA . THR A 1 105 ? -14.321 12.338 0.827 1.00 43.28 105 THR A CA 1
ATOM 808 C C . THR A 1 105 ? -14.168 12.832 -0.610 1.00 43.28 105 THR A C 1
ATOM 810 O O . THR A 1 105 ? -14.770 13.837 -0.995 1.00 43.28 105 THR A O 1
ATOM 813 N N . PHE A 1 106 ? -13.324 12.170 -1.402 1.00 42.69 106 PHE A N 1
ATOM 814 C CA . PHE A 1 106 ? -13.237 12.440 -2.831 1.00 42.69 106 PHE A CA 1
ATOM 815 C C . PHE A 1 106 ? -14.411 11.734 -3.505 1.00 42.69 106 PHE A C 1
ATOM 817 O O . PHE A 1 106 ? -14.399 10.518 -3.676 1.00 42.69 106 PHE A O 1
ATOM 824 N N . ASN A 1 107 ? -15.436 12.497 -3.881 1.00 37.47 107 ASN A N 1
ATOM 825 C CA . ASN A 1 107 ? -16.447 12.004 -4.808 1.00 37.47 107 ASN A CA 1
ATOM 826 C C . ASN A 1 107 ? -15.743 11.664 -6.126 1.00 37.47 107 ASN A C 1
ATOM 828 O O . ASN A 1 107 ? -15.129 12.536 -6.745 1.00 37.47 107 ASN A O 1
ATOM 832 N N . THR A 1 108 ? -15.801 10.400 -6.538 1.00 41.19 108 THR A N 1
ATOM 833 C CA . THR A 1 108 ? -15.245 9.935 -7.807 1.00 41.19 108 THR A CA 1
ATOM 834 C C . THR A 1 108 ? -15.894 10.709 -8.952 1.00 41.19 108 THR A C 1
ATOM 836 O O . THR A 1 108 ? -17.072 10.519 -9.250 1.00 41.19 108 THR A O 1
ATOM 839 N N . VAL A 1 109 ? -15.134 11.577 -9.621 1.00 43.16 109 VAL A N 1
ATOM 840 C CA . VAL A 1 109 ? -15.533 12.086 -10.934 1.00 43.16 109 VAL A CA 1
ATOM 841 C C . VAL A 1 109 ? -15.095 11.032 -11.942 1.00 43.16 109 VAL A C 1
ATOM 843 O O . VAL A 1 109 ? -13.944 10.999 -12.365 1.00 43.16 109 VAL A O 1
ATOM 846 N N . SER A 1 110 ? -16.003 10.119 -12.284 1.00 40.62 110 SER A N 1
ATOM 847 C CA . SER A 1 110 ? -15.828 9.292 -13.473 1.00 40.62 110 SER A CA 1
ATOM 848 C C . SER A 1 110 ? -15.998 10.204 -14.687 1.00 40.62 110 SER A C 1
ATOM 850 O O . SER A 1 110 ? -17.114 10.561 -15.057 1.00 40.62 110 SER A O 1
ATOM 852 N N . THR A 1 111 ? -14.894 10.636 -15.290 1.00 42.69 111 THR A N 1
ATOM 853 C CA . THR A 1 111 ? -14.926 11.077 -16.684 1.00 42.69 111 THR A CA 1
ATOM 854 C C . THR A 1 111 ? -14.807 9.829 -17.543 1.00 42.69 111 THR A C 1
ATOM 856 O O . THR A 1 111 ? -13.712 9.297 -17.726 1.00 42.69 111 THR A O 1
ATOM 859 N N . ALA A 1 112 ? -15.948 9.341 -18.025 1.00 38.72 112 ALA A N 1
ATOM 860 C CA . ALA A 1 112 ? -15.982 8.388 -19.123 1.00 38.72 112 ALA A CA 1
ATOM 861 C C . ALA A 1 112 ? -15.242 8.995 -20.328 1.00 38.72 112 ALA A C 1
ATOM 863 O O . ALA A 1 112 ? -15.480 10.155 -20.675 1.00 38.72 112 ALA A O 1
ATOM 864 N N . SER A 1 113 ? -14.327 8.222 -20.915 1.00 44.88 113 SER A N 1
ATOM 865 C CA . SER A 1 113 ? -13.762 8.461 -22.251 1.00 44.88 113 SER A CA 1
ATOM 866 C C . SER A 1 113 ? -14.283 7.381 -23.182 1.00 44.88 113 SER A C 1
ATOM 868 O O . SER A 1 113 ? -14.297 6.215 -22.725 1.00 44.88 113 SER A O 1
#

Foldseek 3Di:
DPPPPPDDWDWDWDDDDQKIKIKTWAAKWKWWAFLVQDTGTDDDGPPPDDDPPPPDTDIDMDMDGHDPRTDDMDIDGDPDPVPDPSSNVSVVVSVCVVVVPPDPDDDDPPPDD

pLDDT: mean 72.2, std 17.6, range [36.38, 91.19]

Organism: NCBI:txid1685480

Secondary structure (DSSP, 8-state):
---------EEEEEEETTEEEEEEESS-EEEEEETT--EEE-S----S-SSTTTTS--PEEEEEEPPTTEEEEEEE-TTTTTT--HHHHHHHHHHHHTTT-PPPP--------

InterPro domains:
  IPR001932 PPM-type phosphatase-like domain [PF00481] (4-50)
  IPR001932 PPM-type phosphatase-like domain [PF00481] (61-106)
  IPR001932 PPM-type phosphatase-like domain [PS51746] (1-113)
  IPR015655 Protein phosphatase 2C [PTHR47992] (6-60)
  IPR036457 PPM-type phosphatase-like domain superfamily [G3DSA:3.60.40.10] (1-60)
  IPR036457 PPM-type phosphatase-like domain superfamily [G3DSA:3.60.40.10] (61-111)
  IPR036457 PPM-type phosphatase-like domain superfamily [SSF81606] (10-103)